Protein AF-A0A3E0MT57-F1 (afdb_monomer)

Foldseek 3Di:
DDLLLLPPPDPQVCPQADSQLVVVDDSVLSVVQSVQVVVVVVVVDPDDDTDPSSVVSRVVVVVVVVVVVVVD

pLDDT: mean 74.83, std 12.37, range [45.75, 86.94]

Solvent-accessible surface area (backbone atoms only — not comparable to full-atom values): 4447 Å² total; per-residue (Å²): 133,83,64,55,73,72,40,88,91,53,88,44,88,51,93,79,56,57,62,70,22,44,70,73,44,54,73,71,57,49,49,54,45,52,52,51,49,53,57,43,46,75,70,68,42,92,75,73,82,73,46,72,67,56,49,48,30,45,50,51,45,54,52,52,53,50,55,60,62,72,74,110

Secondary structure (DSSP, 8-state):
---GGG-TT---SGGGS-HHHHHTS-HHHHHHHHHHHHHHHHTT-S--PPPHHHHHHHHHHHHHHHHHHTT-

Structure (mmCIF, N/CA/C/O backbone):
data_AF-A0A3E0MT57-F1
#
_entry.id   AF-A0A3E0MT57-F1
#
loop_
_atom_site.group_PDB
_atom_site.id
_atom_site.type_symbol
_atom_site.label_atom_id
_atom_site.label_alt_id
_atom_site.label_comp_id
_atom_site.label_asym_id
_atom_site.label_entity_id
_atom_site.label_seq_id
_atom_site.pdbx_PDB_ins_code
_atom_site.Cartn_x
_atom_site.Cartn_y
_atom_site.Cartn_z
_atom_site.occupancy
_atom_site.B_iso_or_equiv
_atom_site.auth_seq_id
_atom_site.auth_comp_id
_atom_site.auth_asym_id
_atom_site.auth_atom_id
_atom_site.pdbx_PDB_model_num
ATOM 1 N N . MET A 1 1 ? -14.196 4.144 -15.514 1.00 45.94 1 MET A N 1
ATOM 2 C CA . MET A 1 1 ? -13.724 4.746 -14.244 1.00 45.94 1 MET A CA 1
ATOM 3 C C . MET A 1 1 ? -12.205 4.740 -14.259 1.00 45.94 1 MET A C 1
ATOM 5 O O . MET A 1 1 ? -11.637 3.655 -14.303 1.00 45.94 1 MET A O 1
ATOM 9 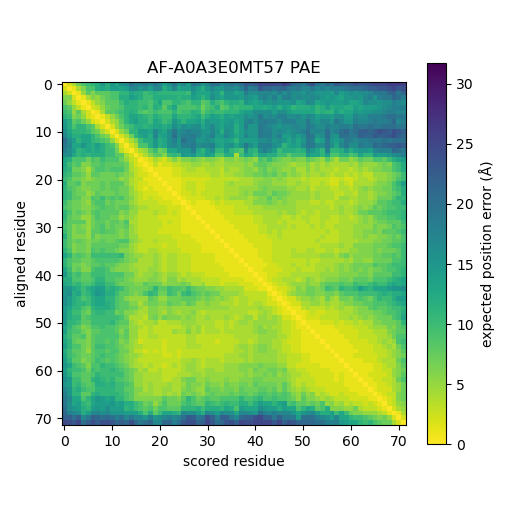N N . ALA A 1 2 ? -11.564 5.909 -14.316 1.00 51.25 2 ALA A N 1
ATOM 10 C CA . ALA A 1 2 ? -10.105 6.000 -14.277 1.00 51.25 2 ALA A CA 1
ATOM 11 C C . ALA A 1 2 ? -9.584 5.469 -12.931 1.00 51.25 2 ALA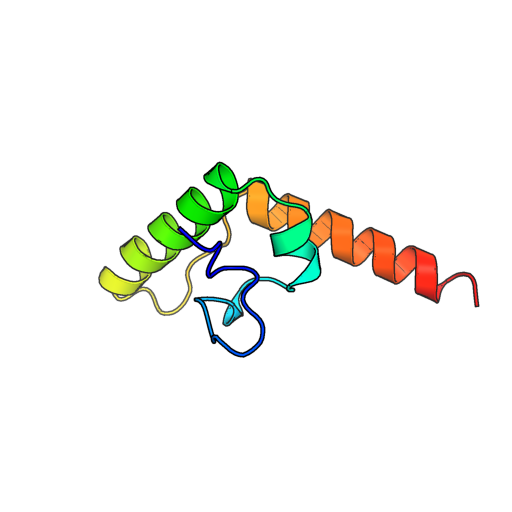 A C 1
ATOM 13 O O . ALA A 1 2 ? -10.192 5.718 -11.883 1.00 51.25 2 ALA A O 1
ATOM 14 N N . ASP A 1 3 ? -8.496 4.699 -12.963 1.00 57.44 3 ASP A N 1
ATOM 15 C CA . ASP A 1 3 ? -7.785 4.251 -11.768 1.00 57.44 3 ASP A CA 1
ATOM 16 C C . ASP A 1 3 ? -7.145 5.467 -11.098 1.00 57.44 3 ASP A C 1
ATOM 18 O O . ASP A 1 3 ? -5.979 5.770 -11.325 1.00 57.44 3 ASP A O 1
ATOM 22 N N . LYS A 1 4 ? -7.914 6.147 -10.241 1.00 57.00 4 LYS A N 1
ATOM 23 C CA . LYS A 1 4 ? -7.467 7.334 -9.491 1.00 57.00 4 LYS A CA 1
ATOM 24 C C . LYS A 1 4 ? -6.134 7.099 -8.765 1.00 57.00 4 LYS A C 1
ATOM 26 O O . LYS A 1 4 ? -5.366 8.030 -8.592 1.00 57.00 4 LYS A O 1
ATOM 31 N N . ALA A 1 5 ? -5.842 5.845 -8.408 1.00 58.75 5 ALA A N 1
ATOM 32 C CA . ALA A 1 5 ? -4.613 5.410 -7.749 1.00 58.75 5 ALA A CA 1
ATOM 33 C C . ALA A 1 5 ? -3.324 5.463 -8.602 1.00 58.75 5 ALA A C 1
ATOM 35 O O . ALA A 1 5 ? -2.257 5.261 -8.034 1.00 58.75 5 ALA A O 1
ATOM 36 N N . ILE A 1 6 ? -3.402 5.669 -9.924 1.00 60.16 6 ILE A N 1
ATOM 37 C CA . ILE A 1 6 ? -2.228 5.964 -10.773 1.00 60.16 6 ILE A CA 1
ATOM 38 C C . ILE A 1 6 ? -2.411 7.277 -11.554 1.00 60.16 6 ILE A C 1
ATOM 40 O O . ILE A 1 6 ? -1.745 7.493 -12.561 1.00 60.16 6 ILE A O 1
ATOM 44 N N . GLU A 1 7 ? -3.383 8.113 -11.191 1.00 61.56 7 GLU A N 1
ATOM 45 C CA . GLU A 1 7 ? -3.672 9.314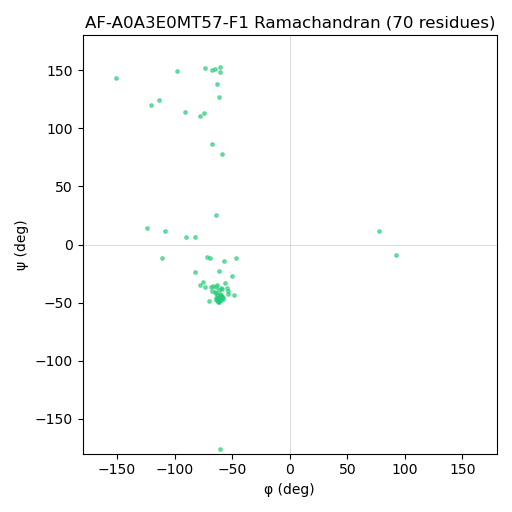 -11.973 1.00 61.56 7 GLU A CA 1
ATOM 46 C C . GLU A 1 7 ? -2.620 10.388 -11.639 1.00 61.56 7 GLU A C 1
ATOM 48 O O . GLU A 1 7 ? -2.613 10.889 -10.509 1.00 61.56 7 GLU A O 1
ATOM 53 N N . PRO A 1 8 ? -1.716 10.738 -12.577 1.00 52.59 8 PRO A N 1
ATOM 54 C CA . PRO A 1 8 ? -0.628 11.664 -12.294 1.00 52.59 8 PRO A CA 1
ATOM 55 C C . PRO A 1 8 ? -1.202 13.029 -11.894 1.00 52.59 8 PRO A C 1
ATOM 57 O O . PRO A 1 8 ? -2.047 13.593 -12.586 1.00 52.59 8 PRO A O 1
ATOM 60 N N . GLY A 1 9 ? -0.772 13.547 -10.742 1.00 54.31 9 GLY A N 1
ATOM 61 C CA . GLY A 1 9 ? -1.223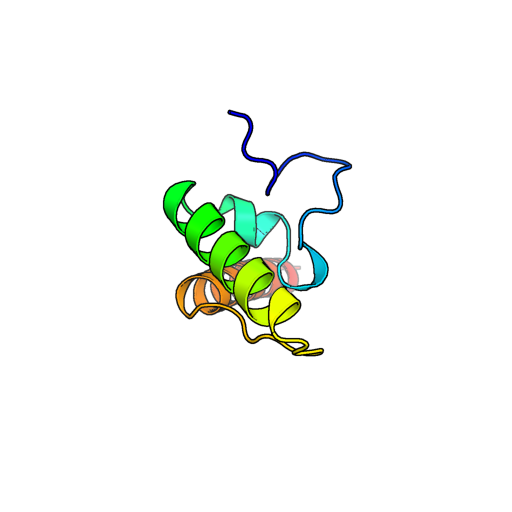 14.837 -10.207 1.00 54.31 9 GLY A CA 1
ATOM 62 C C . GLY A 1 9 ? -2.421 14.780 -9.250 1.00 54.31 9 GLY A C 1
ATOM 63 O O . GLY A 1 9 ? -2.698 15.775 -8.576 1.00 54.31 9 GLY A O 1
ATOM 64 N N . LYS A 1 10 ? -3.102 13.635 -9.089 1.00 53.62 10 LYS A 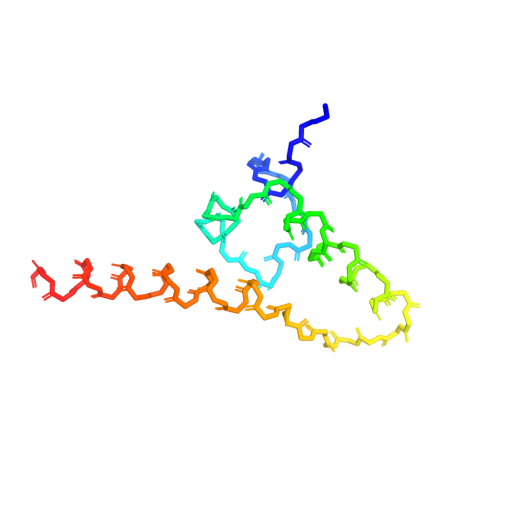N 1
ATOM 65 C CA . LYS A 1 10 ? -4.046 13.452 -7.977 1.00 53.62 10 LYS A CA 1
ATOM 66 C C . LYS A 1 10 ? -3.311 12.851 -6.795 1.00 53.62 10 LYS A C 1
ATOM 68 O O . LYS A 1 10 ? -3.001 11.673 -6.837 1.00 53.62 10 LYS A O 1
ATOM 73 N N . LYS A 1 11 ? -3.196 13.626 -5.706 1.00 50.41 11 LYS A N 1
ATOM 74 C CA . LYS A 1 11 ? -2.962 13.110 -4.348 1.00 50.41 11 LYS A CA 1
ATOM 75 C C . LYS A 1 11 ? -4.104 12.166 -3.979 1.00 50.41 11 LYS A C 1
ATOM 77 O O . LYS A 1 11 ? -5.034 12.538 -3.261 1.00 50.41 11 LYS A O 1
ATOM 82 N N . SER A 1 12 ? -4.073 10.943 -4.492 1.00 54.03 12 SER A N 1
ATOM 83 C CA . SER A 1 12 ? -4.880 9.856 -3.956 1.00 54.03 12 SER A CA 1
ATOM 84 C C . SER A 1 12 ? -4.453 9.659 -2.501 1.00 54.03 12 SER A C 1
ATOM 86 O O . SER A 1 12 ? -3.594 10.370 -1.980 1.00 54.03 12 SER A O 1
ATOM 88 N N . THR A 1 13 ? -4.966 8.683 -1.769 1.00 52.03 13 THR A N 1
ATOM 89 C CA . THR A 1 13 ? -4.427 8.374 -0.427 1.00 52.03 13 THR A CA 1
ATOM 90 C C . THR A 1 13 ? -2.953 7.869 -0.450 1.00 52.03 13 THR A C 1
ATOM 92 O O . THR A 1 13 ? -2.521 7.156 0.450 1.00 52.03 13 THR A O 1
ATOM 95 N N . GLU A 1 14 ? -2.181 8.229 -1.484 1.00 51.47 14 GLU A N 1
ATOM 96 C CA . GLU A 1 14 ? -0.782 8.015 -1.874 1.00 51.47 14 GLU A CA 1
ATOM 97 C C . GLU A 1 14 ? 0.268 8.232 -0.800 1.00 51.47 14 GLU A C 1
ATOM 99 O O . GLU A 1 14 ? 1.395 7.780 -0.978 1.00 51.47 14 GLU A O 1
ATOM 104 N N . ARG A 1 15 ? -0.070 8.813 0.355 1.00 56.94 15 ARG A N 1
ATOM 105 C CA . ARG A 1 15 ? 0.893 8.931 1.461 1.00 56.94 15 ARG A CA 1
ATOM 106 C C . ARG A 1 15 ? 1.454 7.567 1.909 1.00 56.94 15 ARG A C 1
ATOM 108 O O . ARG A 1 15 ? 2.444 7.522 2.628 1.00 56.94 15 ARG A O 1
ATOM 115 N N . TYR A 1 16 ? 0.835 6.453 1.502 1.00 64.50 16 TYR A N 1
ATOM 116 C CA . TYR A 1 16 ? 1.161 5.117 1.995 1.00 64.50 16 TYR A CA 1
ATOM 117 C C . TYR A 1 16 ? 1.835 4.158 0.996 1.00 64.50 16 TYR A C 1
ATOM 119 O O . TYR A 1 16 ? 2.305 3.109 1.450 1.00 64.50 16 TYR A O 1
ATOM 127 N N . LEU A 1 17 ? 1.899 4.452 -0.313 1.00 72.94 17 LEU A N 1
ATOM 128 C CA . LEU A 1 17 ? 2.581 3.591 -1.297 1.00 72.94 17 LEU A CA 1
ATOM 129 C C . LEU A 1 17 ? 3.154 4.359 -2.501 1.00 72.94 17 LEU A C 1
ATOM 131 O O . LEU A 1 17 ? 2.470 5.239 -3.012 1.00 72.94 17 LEU A O 1
ATOM 135 N N . PRO A 1 18 ? 4.336 3.952 -3.013 1.00 77.06 18 PRO A N 1
ATOM 136 C CA . PRO A 1 18 ? 4.885 4.466 -4.270 1.00 77.06 18 PRO A CA 1
ATOM 137 C C . PRO A 1 18 ? 3.972 4.180 -5.470 1.00 77.06 18 PRO A C 1
ATOM 139 O O . PRO A 1 18 ? 3.367 3.108 -5.531 1.00 77.06 18 PRO A O 1
ATOM 142 N N . GLU A 1 19 ? 3.968 5.056 -6.478 1.00 77.00 19 GLU A N 1
ATOM 143 C CA . GLU A 1 19 ? 3.223 4.868 -7.738 1.00 77.00 19 GLU A CA 1
ATOM 144 C C . GLU A 1 19 ? 3.545 3.535 -8.418 1.00 77.00 19 GLU A C 1
ATOM 146 O O . GLU A 1 19 ? 2.643 2.802 -8.809 1.00 77.00 19 GLU A O 1
ATOM 151 N N . LYS A 1 20 ? 4.826 3.143 -8.461 1.00 79.56 20 LYS A N 1
ATOM 152 C CA . LYS A 1 20 ? 5.251 1.831 -8.984 1.00 79.56 20 LYS A CA 1
ATOM 153 C C . LYS A 1 20 ? 4.570 0.661 -8.262 1.00 79.56 20 LYS A C 1
ATOM 155 O O . LYS A 1 20 ? 4.308 -0.376 -8.865 1.00 79.56 20 LYS A O 1
ATOM 160 N N . ALA A 1 21 ? 4.282 0.808 -6.968 1.00 82.00 21 ALA A N 1
ATOM 161 C CA . ALA A 1 21 ? 3.625 -0.237 -6.191 1.00 82.00 21 ALA A CA 1
ATOM 162 C C . ALA A 1 21 ? 2.122 -0.271 -6.476 1.00 82.00 21 ALA A C 1
ATOM 164 O O . ALA A 1 21 ? 1.552 -1.355 -6.546 1.00 82.00 21 ALA A O 1
ATOM 165 N N . TRP A 1 22 ? 1.499 0.886 -6.715 1.00 80.38 22 TRP A N 1
ATOM 166 C CA . TRP A 1 22 ? 0.147 0.934 -7.265 1.00 80.38 22 TRP A CA 1
ATOM 167 C C . TRP A 1 22 ? 0.107 0.296 -8.650 1.00 80.38 22 TRP A C 1
ATOM 169 O O . TRP A 1 22 ? -0.710 -0.596 -8.865 1.00 80.38 22 TRP A O 1
ATOM 179 N N . ALA A 1 23 ? 1.026 0.651 -9.548 1.00 80.94 23 ALA A N 1
ATOM 180 C CA . ALA A 1 23 ? 1.138 0.080 -10.888 1.00 80.94 23 ALA A CA 1
ATOM 181 C C . ALA A 1 23 ? 1.236 -1.456 -10.865 1.00 80.94 23 ALA A C 1
ATOM 183 O O . ALA A 1 23 ? 0.544 -2.113 -11.635 1.00 80.94 23 ALA A O 1
ATOM 184 N N . ALA A 1 24 ? 1.987 -2.021 -9.915 1.00 81.69 24 ALA A N 1
ATOM 185 C CA . ALA A 1 24 ? 2.131 -3.466 -9.729 1.00 81.69 24 ALA A CA 1
ATOM 186 C C . ALA A 1 24 ? 0.887 -4.184 -9.151 1.00 81.69 24 ALA A C 1
ATOM 188 O O . ALA A 1 24 ? 0.857 -5.412 -9.119 1.00 81.69 24 ALA A O 1
ATOM 189 N N . MET A 1 2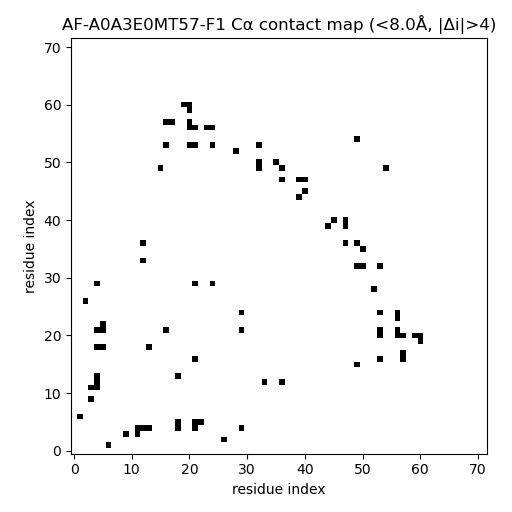5 ? -0.124 -3.456 -8.665 1.00 81.62 25 MET A N 1
ATOM 190 C CA . MET A 1 25 ? -1.366 -4.021 -8.118 1.00 81.62 25 MET A CA 1
ATOM 191 C C . MET A 1 25 ? -2.503 -4.015 -9.143 1.00 81.62 25 MET A C 1
ATOM 193 O O . MET A 1 25 ? -2.635 -3.083 -9.937 1.00 81.62 25 MET A O 1
ATOM 197 N N . SER A 1 26 ? -3.404 -4.996 -9.051 1.00 83.56 26 SER A N 1
ATOM 198 C CA . SER A 1 26 ? -4.621 -5.047 -9.875 1.00 83.56 26 SER A CA 1
ATOM 199 C C . SER A 1 26 ? -5.657 -4.014 -9.413 1.00 83.56 26 SER A C 1
ATOM 201 O O . SER A 1 26 ? -5.754 -3.729 -8.218 1.00 83.56 26 SER A O 1
ATOM 203 N N . LYS A 1 27 ? -6.517 -3.513 -10.313 1.00 80.62 27 LYS A N 1
ATOM 204 C CA . LYS A 1 27 ? -7.555 -2.497 -10.000 1.00 80.62 27 LYS A CA 1
ATOM 205 C C . LYS A 1 27 ? -8.395 -2.832 -8.759 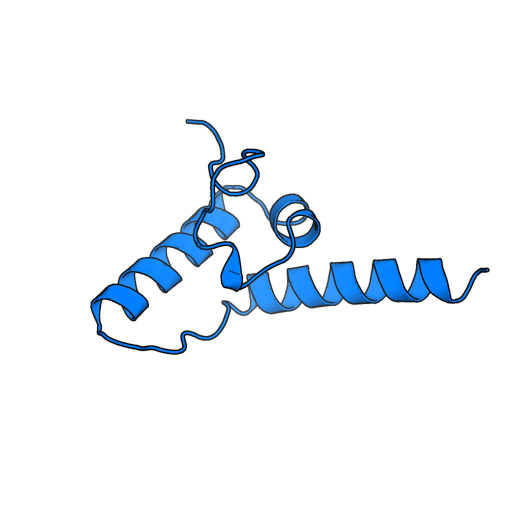1.00 80.62 27 LYS A C 1
ATOM 207 O O . LYS A 1 27 ? -8.637 -1.987 -7.898 1.00 80.62 27 LYS A O 1
ATOM 212 N N . SER A 1 28 ? -8.800 -4.096 -8.634 1.00 81.81 28 SER A N 1
ATOM 213 C CA . SER A 1 28 ? -9.572 -4.607 -7.495 1.00 81.81 28 SER A CA 1
ATOM 214 C C . SER A 1 28 ? -8.800 -4.536 -6.171 1.00 81.81 28 SER A C 1
ATOM 216 O O . SER A 1 28 ? -9.371 -4.228 -5.125 1.00 81.81 28 SER A O 1
ATOM 218 N N . GLU A 1 29 ? -7.491 -4.770 -6.196 1.00 82.75 29 GLU A N 1
ATOM 219 C CA . GLU A 1 29 ? -6.610 -4.692 -5.028 1.00 82.75 29 GLU A CA 1
ATOM 220 C C . GLU A 1 29 ? -6.358 -3.254 -4.607 1.00 82.75 29 GLU A C 1
ATOM 222 O O . GLU A 1 29 ? -6.300 -2.952 -3.408 1.00 82.75 29 GLU A O 1
ATOM 227 N N . ARG A 1 30 ? -6.248 -2.363 -5.597 1.00 81.62 30 ARG A N 1
ATOM 228 C CA . ARG A 1 30 ? -6.111 -0.935 -5.348 1.00 81.62 30 ARG A CA 1
ATOM 229 C C . ARG A 1 30 ? -7.339 -0.398 -4.639 1.00 81.62 30 ARG A C 1
ATOM 231 O O . ARG A 1 30 ? -7.210 0.190 -3.569 1.00 81.62 30 ARG A O 1
ATOM 238 N N . LYS A 1 31 ? -8.525 -0.711 -5.169 1.00 81.69 31 LYS A N 1
ATOM 239 C CA . LYS A 1 31 ? -9.806 -0.333 -4.568 1.00 81.69 31 LYS A CA 1
ATOM 240 C C . LYS A 1 31 ? -9.946 -0.865 -3.142 1.00 81.69 31 LYS A C 1
ATOM 242 O O . LYS A 1 31 ? -10.262 -0.099 -2.244 1.00 81.69 31 LYS A O 1
ATOM 247 N N . LYS A 1 32 ? -9.630 -2.144 -2.898 1.00 83.88 32 LYS A N 1
ATOM 248 C CA . LYS A 1 32 ? -9.662 -2.729 -1.541 1.00 83.88 32 LYS A CA 1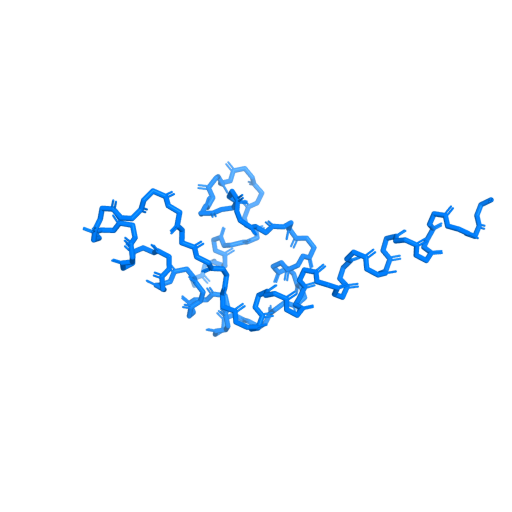
ATOM 249 C C . LYS A 1 32 ? -8.728 -2.009 -0.566 1.00 83.88 32 LYS A C 1
ATOM 251 O O . LYS A 1 32 ? -9.057 -1.859 0.609 1.00 83.88 32 LYS A O 1
ATOM 256 N N . THR A 1 33 ? -7.558 -1.591 -1.039 1.00 82.69 33 THR A N 1
ATOM 257 C CA . THR A 1 33 ? -6.584 -0.872 -0.213 1.00 82.69 33 THR A CA 1
ATOM 258 C C . THR A 1 33 ? -7.083 0.532 0.105 1.00 82.69 33 THR A C 1
ATOM 260 O O . THR A 1 33 ? -7.124 0.894 1.277 1.00 82.69 33 THR A O 1
ATOM 263 N N . ASP A 1 34 ? -7.538 1.272 -0.901 1.00 80.94 34 ASP A N 1
ATOM 264 C CA . ASP A 1 34 ? -8.125 2.607 -0.761 1.00 80.94 34 ASP A CA 1
ATOM 265 C C . ASP A 1 34 ? -9.373 2.607 0.146 1.00 80.94 34 ASP A C 1
ATOM 267 O O . ASP A 1 34 ? -9.436 3.368 1.111 1.00 80.94 34 ASP A O 1
ATOM 271 N N . ASP A 1 35 ? -10.312 1.676 -0.058 1.00 83.00 35 ASP A N 1
ATOM 272 C CA . ASP A 1 35 ? -11.506 1.523 0.785 1.00 83.00 35 ASP A CA 1
ATOM 273 C C . ASP A 1 35 ? -11.137 1.238 2.249 1.00 83.00 35 ASP A C 1
ATOM 275 O O . ASP A 1 35 ? -11.692 1.855 3.163 1.00 83.00 35 ASP A O 1
ATOM 279 N N . LYS A 1 36 ? -10.157 0.352 2.500 1.00 83.31 36 LYS A N 1
ATOM 280 C CA . LYS A 1 36 ? -9.670 0.093 3.865 1.00 83.31 36 LYS A CA 1
ATOM 281 C C . LYS A 1 36 ? -9.106 1.369 4.490 1.00 83.31 36 LYS A C 1
ATOM 283 O O . LYS A 1 36 ? -9.413 1.659 5.644 1.00 83.31 36 LYS A O 1
ATOM 288 N N . LYS A 1 37 ? -8.303 2.136 3.746 1.00 79.88 37 LYS A N 1
ATOM 289 C CA . LYS A 1 37 ? -7.707 3.385 4.241 1.00 79.88 37 LYS A CA 1
ATOM 290 C C . LYS A 1 37 ? -8.762 4.430 4.561 1.00 79.88 37 LYS A C 1
ATOM 292 O O . LYS A 1 37 ? -8.735 4.971 5.662 1.00 79.88 37 LYS A O 1
ATOM 297 N N . LYS A 1 38 ? -9.719 4.666 3.661 1.00 82.44 38 LYS A N 1
ATOM 298 C CA . LYS A 1 38 ? -10.820 5.609 3.906 1.00 82.44 38 LYS A CA 1
ATOM 299 C C . LYS A 1 38 ? -11.640 5.206 5.119 1.00 82.44 38 LYS A C 1
ATOM 301 O O . LYS A 1 38 ? -11.942 6.053 5.951 1.00 82.44 38 LYS A O 1
ATOM 306 N N . ARG A 1 39 ? -11.976 3.919 5.249 1.00 85.06 39 ARG A N 1
ATOM 307 C CA . ARG A 1 39 ? -12.757 3.423 6.386 1.00 85.06 39 ARG A CA 1
ATOM 308 C C . ARG A 1 39 ? -12.039 3.647 7.712 1.00 85.06 39 ARG A C 1
ATOM 310 O O . ARG A 1 39 ? -12.658 4.100 8.661 1.00 85.06 39 ARG A O 1
ATOM 317 N N . GLU A 1 40 ? -10.752 3.328 7.788 1.00 83.75 40 GLU A N 1
ATOM 318 C CA . GLU A 1 40 ? -9.985 3.477 9.028 1.00 83.75 40 GLU A CA 1
ATOM 319 C C . GLU A 1 40 ? -9.631 4.945 9.324 1.00 83.75 40 GLU A C 1
ATOM 321 O O . GLU A 1 40 ? -9.636 5.343 10.484 1.00 83.75 40 GLU A O 1
ATOM 326 N N . SER A 1 41 ? -9.423 5.772 8.295 1.00 80.62 41 SER A N 1
ATOM 327 C CA . SER A 1 41 ? -9.277 7.226 8.445 1.00 80.62 41 SER A CA 1
ATOM 328 C C . SER A 1 41 ? -10.559 7.867 8.985 1.00 80.62 41 SER A C 1
ATOM 330 O O . SER A 1 41 ? -10.489 8.662 9.917 1.00 80.62 41 SER A O 1
ATOM 332 N N . ARG A 1 42 ? -11.738 7.449 8.497 1.00 83.44 42 ARG A N 1
ATOM 333 C CA . ARG A 1 42 ? -13.043 7.865 9.051 1.00 83.44 42 ARG A CA 1
ATOM 334 C C . ARG A 1 42 ? -13.243 7.451 10.512 1.00 83.44 42 ARG A C 1
ATOM 336 O O . ARG A 1 42 ? -14.026 8.081 11.203 1.00 83.44 42 ARG A O 1
ATOM 343 N N . LYS A 1 43 ? -12.533 6.423 10.990 1.00 86.12 43 LYS A N 1
ATOM 344 C CA . LYS A 1 43 ? -12.527 6.011 12.406 1.00 86.12 43 LYS A CA 1
ATOM 345 C C . LYS A 1 43 ? -11.568 6.837 13.276 1.00 86.12 43 LYS A C 1
ATOM 347 O O . LYS A 1 43 ? -11.342 6.470 14.422 1.00 86.12 43 LYS A O 1
ATOM 352 N N . GLY A 1 44 ? -10.952 7.892 12.740 1.00 85.31 44 GLY A N 1
ATOM 353 C CA . GLY A 1 44 ? -10.023 8.746 13.484 1.00 85.31 44 GLY A CA 1
ATOM 354 C C . GLY A 1 44 ? -8.626 8.150 13.676 1.00 85.31 44 GLY A C 1
ATOM 355 O O . GLY A 1 44 ? -7.833 8.680 14.450 1.00 85.31 44 GLY A O 1
ATOM 356 N N . LYS A 1 45 ? -8.276 7.059 12.979 1.00 83.38 45 LYS A N 1
ATOM 357 C CA . LYS A 1 45 ? -6.918 6.506 13.061 1.00 83.38 45 LYS A CA 1
ATOM 358 C C . LYS A 1 45 ? -5.944 7.383 12.280 1.00 83.38 45 LYS A C 1
ATOM 360 O O . LYS A 1 45 ? -5.978 7.409 11.051 1.00 83.38 45 LYS A O 1
ATOM 365 N N . GLN A 1 46 ? -5.030 8.032 12.998 1.00 76.88 46 GLN A N 1
ATOM 366 C CA . GLN A 1 46 ? -3.947 8.827 12.410 1.00 76.88 46 GLN A CA 1
ATOM 367 C C . GLN A 1 46 ? -2.983 7.963 11.577 1.00 76.88 46 GLN A C 1
ATOM 369 O O . GLN A 1 46 ? -2.499 8.385 10.525 1.00 76.88 46 GLN A O 1
ATOM 374 N N . PHE A 1 47 ? -2.752 6.718 12.010 1.00 74.62 47 PHE A N 1
ATOM 375 C CA . PHE A 1 47 ? -1.940 5.738 11.295 1.00 74.62 47 PHE A CA 1
ATOM 376 C C . PHE A 1 47 ? -2.764 4.498 10.969 1.00 74.62 47 PHE A C 1
ATOM 378 O O . PHE A 1 47 ? -3.267 3.800 11.847 1.00 74.62 47 PHE A O 1
ATOM 385 N N . VAL A 1 48 ? -2.883 4.210 9.675 1.00 78.88 48 VAL A N 1
ATOM 386 C CA . VAL A 1 48 ? -3.526 2.995 9.180 1.00 78.88 48 VAL A CA 1
ATOM 387 C C . VAL A 1 48 ? -2.456 2.158 8.509 1.00 78.88 48 VAL A C 1
ATOM 389 O O . VAL A 1 48 ? -1.806 2.621 7.572 1.00 78.88 48 VAL A O 1
ATOM 392 N N . GLU A 1 49 ? -2.292 0.909 8.930 1.00 80.44 49 GLU A N 1
ATOM 393 C CA . GLU A 1 49 ? -1.378 -0.019 8.267 1.00 80.44 49 GLU A CA 1
ATOM 394 C C . GLU A 1 49 ? -1.815 -0.344 6.835 1.00 80.44 49 GLU A C 1
ATOM 396 O O . GLU A 1 49 ? -2.998 -0.303 6.476 1.00 80.44 49 GLU A O 1
ATOM 401 N N . ASN A 1 50 ? -0.848 -0.643 5.969 1.00 77.19 50 ASN A N 1
ATOM 402 C CA . ASN A 1 50 ? -1.129 -1.122 4.617 1.00 77.19 50 ASN A CA 1
ATOM 403 C C . ASN A 1 50 ? -1.760 -2.516 4.649 1.00 77.19 50 ASN A C 1
ATOM 405 O O . ASN A 1 50 ? -1.508 -3.308 5.553 1.00 77.19 50 ASN A O 1
ATOM 409 N N . THR A 1 51 ? -2.599 -2.819 3.657 1.00 81.00 51 THR A N 1
ATOM 410 C CA . THR A 1 51 ? -3.058 -4.195 3.435 1.00 81.00 51 THR A CA 1
ATOM 411 C C . THR A 1 51 ? -1.854 -5.089 3.145 1.00 81.00 51 THR A C 1
ATOM 413 O O . THR A 1 51 ? -0.858 -4.624 2.595 1.00 81.00 51 THR A O 1
ATOM 416 N N . GLU A 1 52 ? -1.950 -6.380 3.456 1.00 83.81 52 GLU A N 1
ATOM 417 C CA . GLU A 1 52 ? -0.870 -7.339 3.181 1.00 83.81 52 GLU A CA 1
ATOM 418 C C . GLU A 1 52 ? -0.452 -7.336 1.703 1.00 83.81 52 GLU A C 1
ATOM 420 O O . GLU A 1 52 ? 0.731 -7.382 1.375 1.00 83.81 52 GLU A O 1
ATOM 425 N N . ARG A 1 53 ? -1.419 -7.177 0.791 1.00 82.31 53 ARG A N 1
ATOM 426 C CA . ARG A 1 53 ? -1.162 -7.028 -0.650 1.00 82.31 53 ARG A CA 1
ATOM 427 C C . ARG A 1 53 ? -0.362 -5.770 -0.963 1.00 82.31 53 ARG A C 1
ATOM 429 O O . ARG A 1 53 ? 0.633 -5.843 -1.673 1.00 82.31 53 ARG A O 1
ATOM 436 N N . ALA A 1 54 ? -0.735 -4.638 -0.378 1.00 82.19 54 ALA A N 1
ATOM 437 C CA . ALA A 1 54 ? -0.001 -3.401 -0.572 1.00 82.19 54 ALA A CA 1
ATOM 438 C C . ALA A 1 54 ? 1.400 -3.452 0.080 1.00 82.19 54 ALA A C 1
ATOM 440 O O . ALA A 1 54 ? 2.380 -2.994 -0.506 1.00 82.19 54 ALA A O 1
ATOM 441 N N . LYS A 1 55 ? 1.553 -4.103 1.242 1.00 85.31 55 LYS A N 1
ATOM 442 C CA . LYS A 1 55 ? 2.874 -4.391 1.834 1.00 85.31 55 LYS A CA 1
ATOM 443 C C . LYS A 1 55 ? 3.742 -5.218 0.872 1.00 85.31 55 LYS A C 1
ATOM 445 O O . LYS A 1 55 ? 4.901 -4.864 0.650 1.00 85.31 55 LYS A O 1
ATOM 450 N N . LYS A 1 56 ? 3.183 -6.265 0.250 1.00 86.94 56 LYS A N 1
ATOM 451 C CA . LYS A 1 56 ? 3.877 -7.087 -0.759 1.00 86.94 56 LYS A CA 1
ATOM 452 C C . LYS A 1 56 ? 4.263 -6.282 -1.999 1.00 86.94 56 LYS A C 1
ATOM 454 O O . LYS A 1 56 ? 5.420 -6.346 -2.403 1.00 86.94 56 LYS A O 1
ATOM 459 N N . ALA A 1 57 ? 3.349 -5.481 -2.545 1.00 85.81 57 ALA A N 1
ATOM 460 C CA . ALA A 1 57 ? 3.623 -4.626 -3.700 1.00 85.81 57 ALA A CA 1
ATOM 461 C C . ALA A 1 57 ? 4.757 -3.628 -3.411 1.00 85.81 57 ALA A C 1
ATOM 463 O O . ALA A 1 57 ? 5.712 -3.524 -4.180 1.00 85.81 57 ALA A O 1
ATOM 464 N N . ARG A 1 58 ? 4.731 -2.975 -2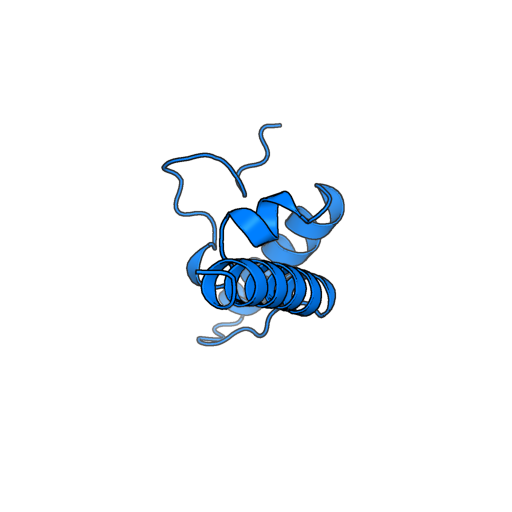.240 1.00 85.31 58 ARG A N 1
ATOM 465 C CA . ARG A 1 58 ? 5.819 -2.092 -1.793 1.00 85.31 58 ARG A CA 1
ATOM 466 C C . ARG A 1 58 ? 7.151 -2.837 -1.683 1.00 85.31 58 ARG A C 1
ATOM 468 O O . ARG A 1 58 ? 8.175 -2.316 -2.118 1.00 85.31 58 ARG A O 1
ATOM 475 N N . LYS A 1 59 ? 7.153 -4.045 -1.110 1.00 86.75 59 LYS A N 1
ATOM 476 C CA . LYS A 1 59 ? 8.366 -4.864 -0.964 1.00 86.75 59 LYS A CA 1
ATOM 477 C C . LYS A 1 59 ? 8.930 -5.286 -2.321 1.00 86.75 59 LYS A C 1
ATOM 479 O O . LYS A 1 59 ? 10.143 -5.240 -2.500 1.00 86.75 59 LYS A O 1
ATOM 484 N N . ALA A 1 60 ? 8.069 -5.659 -3.267 1.00 86.75 60 ALA A N 1
ATOM 485 C CA . ALA A 1 60 ? 8.470 -6.026 -4.622 1.00 86.75 60 ALA A CA 1
ATOM 486 C C . ALA A 1 60 ? 9.152 -4.852 -5.336 1.00 86.75 60 ALA A C 1
ATOM 488 O O . ALA A 1 60 ? 10.267 -5.009 -5.828 1.00 86.75 60 ALA A O 1
ATOM 489 N N . VAL A 1 61 ? 8.542 -3.664 -5.290 1.00 85.62 61 VAL A N 1
ATOM 490 C CA . VAL A 1 61 ? 9.133 -2.443 -5.857 1.00 85.62 61 VAL A CA 1
ATOM 491 C C . VAL A 1 61 ? 10.445 -2.096 -5.169 1.00 85.62 61 VAL A C 1
ATOM 493 O O . VAL A 1 61 ? 11.449 -1.924 -5.841 1.00 85.62 61 VAL A O 1
ATOM 496 N N . SER A 1 62 ? 10.490 -2.068 -3.835 1.00 84.69 62 SER A N 1
ATOM 497 C CA . SER A 1 62 ? 11.728 -1.756 -3.109 1.00 84.69 62 SER A CA 1
ATOM 498 C C . SER A 1 62 ? 12.859 -2.739 -3.432 1.00 84.69 62 SER A C 1
ATOM 500 O O . SER A 1 62 ? 14.007 -2.326 -3.574 1.00 84.69 62 SER A O 1
ATOM 502 N N . LYS A 1 63 ? 12.548 -4.032 -3.600 1.00 86.25 63 LYS A N 1
ATOM 503 C CA . LYS A 1 63 ? 13.526 -5.041 -4.025 1.00 86.25 63 LYS A CA 1
ATOM 504 C C . LYS A 1 63 ? 13.992 -4.809 -5.465 1.00 86.25 63 LYS A C 1
ATOM 506 O O . LYS A 1 63 ? 15.179 -4.974 -5.731 1.00 86.25 63 LYS A O 1
ATOM 511 N N . ALA A 1 64 ? 13.087 -4.438 -6.369 1.00 84.31 64 ALA A N 1
ATOM 512 C CA . ALA A 1 64 ? 13.424 -4.116 -7.753 1.00 84.31 64 ALA A CA 1
ATOM 513 C C . ALA A 1 64 ? 14.329 -2.875 -7.842 1.00 84.31 64 ALA A C 1
ATOM 515 O O . ALA A 1 64 ? 15.367 -2.932 -8.493 1.00 84.31 64 ALA A O 1
ATOM 516 N N . GLU A 1 65 ? 14.007 -1.805 -7.113 1.00 82.94 65 GLU A N 1
ATOM 517 C CA . GLU A 1 65 ? 14.832 -0.591 -7.062 1.00 82.94 65 GLU A CA 1
ATOM 518 C C . GLU A 1 65 ? 16.214 -0.873 -6.449 1.00 82.94 65 GLU A C 1
ATOM 520 O O . GLU A 1 65 ? 17.224 -0.461 -7.010 1.00 82.94 65 GLU A O 1
ATOM 525 N N . LYS A 1 66 ? 16.291 -1.647 -5.352 1.00 81.56 66 LYS A N 1
ATOM 526 C CA . LYS A 1 66 ? 17.580 -2.051 -4.755 1.00 81.56 66 LYS A CA 1
ATOM 527 C C . LYS A 1 66 ? 18.447 -2.857 -5.719 1.00 81.56 66 LYS A C 1
ATOM 529 O O . LYS A 1 66 ? 19.647 -2.625 -5.787 1.00 81.56 66 LYS A O 1
ATOM 534 N N . ARG A 1 67 ? 17.850 -3.794 -6.463 1.00 80.44 67 ARG A N 1
ATOM 535 C CA . ARG A 1 67 ? 18.564 -4.559 -7.499 1.00 80.44 67 ARG A CA 1
ATOM 536 C C . ARG A 1 67 ? 19.105 -3.651 -8.597 1.00 80.44 67 ARG A C 1
ATOM 538 O O . ARG A 1 67 ? 20.219 -3.871 -9.043 1.00 80.44 67 ARG A O 1
ATOM 545 N N . LYS A 1 68 ? 18.338 -2.632 -8.988 1.00 76.94 68 LYS A N 1
ATOM 546 C CA . LYS A 1 68 ? 18.752 -1.652 -9.993 1.00 76.94 68 LYS A CA 1
ATOM 547 C C . LYS A 1 68 ? 19.926 -0.787 -9.516 1.00 76.94 68 LYS A C 1
ATOM 549 O O . LYS A 1 68 ? 20.788 -0.453 -10.311 1.00 76.94 68 LYS A O 1
ATOM 554 N N . MET A 1 69 ? 19.965 -0.451 -8.227 1.00 71.81 69 MET A N 1
ATOM 555 C CA . MET A 1 69 ? 20.997 0.409 -7.633 1.00 71.81 69 MET A CA 1
ATOM 556 C C . MET A 1 69 ? 22.296 -0.329 -7.270 1.00 71.81 69 MET A C 1
ATOM 558 O O . MET A 1 69 ? 23.337 0.302 -7.195 1.00 71.81 69 MET A O 1
ATOM 562 N N . GLY A 1 70 ? 22.252 -1.649 -7.058 1.00 65.50 70 GLY A N 1
ATOM 563 C CA . GLY A 1 70 ? 23.443 -2.481 -6.820 1.00 65.50 70 GLY A CA 1
ATOM 564 C C . GLY A 1 70 ? 24.084 -3.073 -8.083 1.00 65.50 70 GLY A C 1
ATOM 565 O O . GLY A 1 70 ? 24.958 -3.921 -7.962 1.00 65.50 70 GLY A O 1
ATOM 566 N N . GLN A 1 71 ? 23.605 -2.696 -9.272 1.00 56.88 71 GLN A N 1
ATOM 567 C CA . GLN A 1 71 ? 24.165 -3.081 -10.578 1.00 56.88 71 GLN A CA 1
ATOM 568 C C . GLN A 1 71 ? 24.874 -1.906 -11.281 1.00 56.88 71 GLN A C 1
ATOM 570 O O . GLN A 1 71 ? 25.145 -1.998 -12.476 1.00 56.88 71 GLN A O 1
ATOM 575 N N . GLY A 1 72 ? 25.111 -0.804 -10.562 1.00 45.75 72 GLY A N 1
ATOM 576 C CA . GLY A 1 72 ? 25.858 0.362 -11.038 1.00 45.75 72 GLY A CA 1
ATOM 577 C C . GLY A 1 72 ? 27.272 0.373 -10.494 1.00 45.75 72 GLY A C 1
ATOM 578 O O . GLY A 1 72 ? 27.428 -0.011 -9.313 1.00 45.75 72 GLY A O 1
#

Radius of gyration: 13.22 Å; Cα contacts (8 Å, |Δi|>4): 46; chains: 1; bounding box: 40×22×28 Å

Sequence (72 aa):
MADKAIEPGKKSTERYLPEKAWAAMSKSERKKTDDKKKRESRKGKQFVENTERAKKARKAVSKAEKRKMGQG

Mean predicted aligned error: 7.67 Å